Protein AF-A0AAE0SJN5-F1 (afdb_monomer_lite)

Radius of gyration: 16.37 Å; chains: 1; bounding box: 43×30×26 Å

Foldseek 3Di:
DDDDDPDPVVVQQVLLVLAPQSHDDDPVVVVVVVVCCVPPVPPDDPDDDDPRSRSVDDDDCPDPVVPPD

Organism: NCBI:txid2493646

Sequence (69 aa):
MAKTTDNPTDETEKGKNSQLLGRFGTTEECGLACLFLAADVTFCTRIDLNLTGGAELNYGVKNPAALSK

Secondary structure (DSSP, 8-state):
-----S-HHHHHHHHHHTSTTSS---HHHHHHHHHHH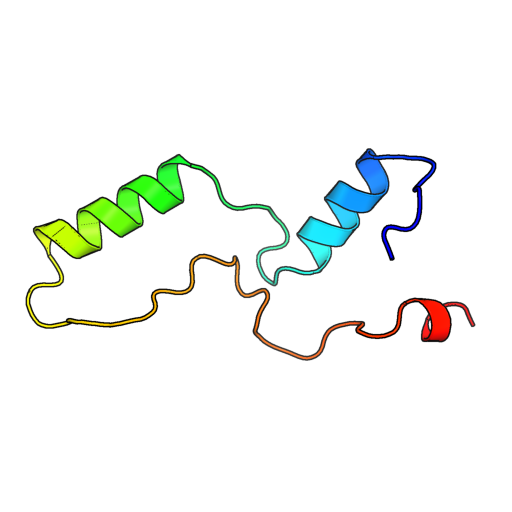HHT--S--S-----STTTTSS---S-GGGG--

pLDDT: mean 87.39, std 13.71, range [39.19, 98.12]

Structure (mmCIF, N/CA/C/O backbone):
data_AF-A0AAE0SJN5-F1
#
_entry.id   AF-A0AAE0SJN5-F1
#
loop_
_atom_site.group_PDB
_atom_site.id
_atom_site.type_symbol
_atom_site.label_atom_id
_atom_site.label_alt_id
_atom_site.label_comp_id
_atom_site.label_asym_id
_atom_site.label_entity_id
_atom_site.label_seq_id
_atom_site.pdbx_PDB_ins_code
_atom_site.Cartn_x
_atom_site.Cartn_y
_atom_site.Cartn_z
_atom_site.occupancy
_atom_site.B_iso_or_equiv
_atom_site.auth_seq_id
_atom_site.auth_comp_id
_atom_site.auth_asym_id
_atom_site.auth_atom_id
_atom_site.pdbx_PDB_model_num
ATOM 1 N N . MET A 1 1 ? 20.785 -5.030 -4.169 1.00 39.19 1 MET A N 1
ATOM 2 C CA . MET A 1 1 ? 21.875 -4.169 -3.669 1.00 39.19 1 MET A CA 1
ATOM 3 C C . MET A 1 1 ? 21.240 -3.071 -2.833 1.00 39.19 1 MET A C 1
ATOM 5 O O . MET A 1 1 ? 20.591 -2.207 -3.405 1.00 39.19 1 MET A O 1
ATOM 9 N N . ALA A 1 2 ? 21.327 -3.154 -1.505 1.00 44.25 2 ALA A N 1
ATOM 10 C CA . ALA A 1 2 ? 20.930 -2.049 -0.637 1.00 44.25 2 ALA A CA 1
ATOM 11 C C . ALA A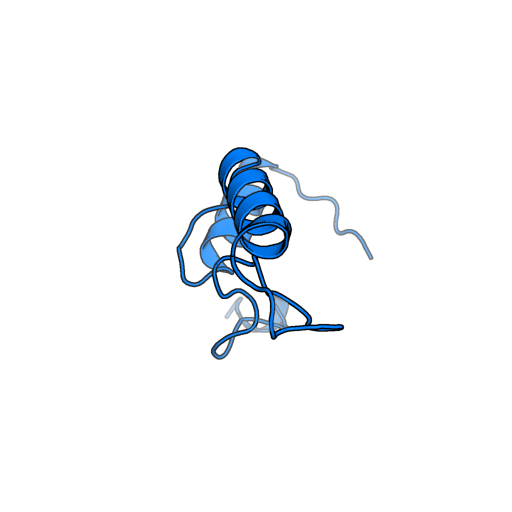 1 2 ? 22.074 -1.031 -0.660 1.00 44.25 2 ALA A C 1
ATOM 13 O O . ALA A 1 2 ? 23.190 -1.349 -0.256 1.00 44.25 2 ALA A O 1
ATOM 14 N N . LYS A 1 3 ? 21.828 0.149 -1.229 1.00 61.16 3 LYS A N 1
ATOM 15 C CA . LYS A 1 3 ? 22.768 1.263 -1.137 1.00 61.16 3 LYS A CA 1
ATOM 16 C C . LYS A 1 3 ? 22.649 1.803 0.287 1.00 61.16 3 LYS A C 1
ATOM 18 O O . LYS A 1 3 ? 21.553 2.173 0.687 1.00 61.16 3 LYS A O 1
ATOM 23 N N . THR A 1 4 ? 23.736 1.795 1.052 1.00 60.81 4 THR A N 1
ATOM 24 C CA . THR A 1 4 ? 23.779 2.461 2.358 1.00 60.81 4 THR A CA 1
ATOM 25 C C . THR A 1 4 ? 23.542 3.947 2.124 1.00 60.81 4 THR A C 1
ATOM 27 O O . THR A 1 4 ? 24.317 4.585 1.413 1.00 60.81 4 THR A O 1
ATOM 30 N N . THR A 1 5 ? 22.431 4.470 2.633 1.00 63.16 5 THR A N 1
ATOM 31 C CA . THR A 1 5 ? 22.094 5.890 2.540 1.00 63.16 5 THR A CA 1
ATOM 32 C C . THR A 1 5 ? 22.582 6.614 3.784 1.00 63.16 5 THR A C 1
ATOM 34 O O . THR A 1 5 ? 22.383 6.127 4.894 1.00 63.16 5 THR A O 1
ATOM 37 N N . ASP A 1 6 ? 23.175 7.792 3.604 1.00 72.31 6 ASP A N 1
ATOM 38 C CA . ASP A 1 6 ? 23.745 8.579 4.703 1.00 72.31 6 ASP A CA 1
ATOM 39 C C . ASP A 1 6 ? 22.676 9.239 5.599 1.00 72.31 6 ASP A C 1
ATOM 41 O O . ASP A 1 6 ? 22.979 9.614 6.730 1.00 72.31 6 ASP A O 1
ATOM 45 N N . ASN A 1 7 ? 21.422 9.362 5.126 1.00 79.88 7 ASN A N 1
ATOM 46 C CA . ASN A 1 7 ? 20.344 10.040 5.850 1.00 79.88 7 ASN A CA 1
ATOM 47 C C . ASN A 1 7 ? 18.956 9.359 5.682 1.00 79.88 7 ASN A C 1
ATOM 49 O O . ASN A 1 7 ? 18.405 9.345 4.578 1.00 79.88 7 ASN A O 1
ATOM 53 N N . PRO A 1 8 ? 18.353 8.801 6.752 1.00 82.00 8 PRO A N 1
ATOM 54 C CA . PRO A 1 8 ? 17.089 8.053 6.681 1.00 82.00 8 PRO A CA 1
ATOM 55 C C . PRO A 1 8 ? 15.845 8.913 6.396 1.00 82.00 8 PRO A C 1
ATOM 57 O O . PRO A 1 8 ? 14.844 8.402 5.881 1.00 82.00 8 PRO A O 1
ATOM 60 N N . THR A 1 9 ? 15.879 10.214 6.696 1.00 86.19 9 THR A N 1
ATOM 61 C CA . THR A 1 9 ? 14.754 11.121 6.405 1.00 86.19 9 THR A CA 1
ATOM 62 C C . THR A 1 9 ? 14.532 11.272 4.905 1.00 86.19 9 THR A C 1
ATOM 64 O O . THR A 1 9 ? 13.395 11.258 4.440 1.00 86.19 9 THR A O 1
ATOM 67 N N . ASP A 1 10 ? 15.616 11.333 4.135 1.00 85.94 10 ASP A N 1
ATOM 68 C CA . ASP A 1 10 ? 15.558 11.592 2.697 1.00 85.94 10 ASP A CA 1
ATOM 69 C C . ASP A 1 10 ? 14.969 10.396 1.940 1.00 85.94 10 ASP A C 1
ATOM 71 O O . ASP A 1 10 ? 14.246 10.562 0.960 1.00 85.94 10 ASP A O 1
ATOM 75 N N . GLU A 1 11 ? 15.217 9.178 2.423 1.00 87.06 11 GLU A N 1
ATOM 76 C CA . GLU A 1 11 ? 14.609 7.961 1.875 1.00 87.06 11 GLU A CA 1
ATOM 77 C C . GLU A 1 11 ? 13.116 7.864 2.200 1.00 87.06 11 GLU A C 1
ATOM 79 O O . GLU A 1 11 ? 12.325 7.419 1.366 1.00 87.06 11 GLU A O 1
ATOM 84 N N . THR A 1 12 ? 12.710 8.346 3.377 1.00 89.44 12 THR A N 1
ATOM 85 C CA . THR A 1 12 ? 11.293 8.420 3.758 1.00 89.44 12 THR A CA 1
ATOM 86 C C . THR A 1 12 ? 10.537 9.359 2.816 1.00 89.44 12 THR A C 1
ATOM 88 O O . THR A 1 12 ? 9.488 8.990 2.287 1.00 89.44 12 THR A O 1
ATOM 91 N N . GLU A 1 13 ? 11.088 10.540 2.534 1.00 90.62 13 GLU A N 1
ATOM 92 C CA . GLU A 1 13 ? 10.479 11.499 1.605 1.00 90.62 13 GLU A CA 1
ATOM 93 C C . GLU A 1 13 ? 10.470 10.988 0.158 1.00 90.62 13 GLU A C 1
ATOM 95 O O . GLU A 1 13 ? 9.461 11.113 -0.537 1.00 90.62 13 GLU A O 1
ATOM 100 N N . LYS A 1 14 ? 11.536 10.319 -0.299 1.00 88.75 14 LYS A N 1
ATOM 101 C CA . LYS A 1 14 ? 11.534 9.640 -1.610 1.00 88.75 14 LYS A CA 1
ATOM 102 C C . LYS A 1 14 ? 10.441 8.576 -1.705 1.00 88.75 14 LYS A C 1
ATOM 104 O O . LYS A 1 14 ? 9.774 8.478 -2.737 1.00 88.75 14 LYS A O 1
ATOM 109 N N . GLY A 1 15 ? 10.239 7.797 -0.643 1.00 88.88 15 GLY A N 1
ATOM 110 C CA . GLY A 1 15 ? 9.187 6.784 -0.581 1.00 88.88 15 GLY A CA 1
ATOM 111 C C . GLY A 1 15 ? 7.780 7.383 -0.635 1.00 88.88 15 GLY A C 1
ATOM 112 O O . GLY A 1 15 ? 6.928 6.865 -1.356 1.00 88.88 15 GLY A O 1
ATOM 113 N N . LYS A 1 16 ? 7.549 8.512 0.046 1.00 92.75 16 LYS A N 1
ATOM 114 C CA . LYS A 1 16 ? 6.290 9.270 -0.047 1.00 92.75 16 LYS A CA 1
ATOM 115 C C . LYS A 1 16 ? 6.053 9.810 -1.456 1.00 92.75 16 LYS A C 1
ATOM 117 O O . LYS A 1 16 ? 4.983 9.594 -2.009 1.00 92.75 16 LYS A O 1
ATOM 122 N N . ASN A 1 17 ? 7.068 10.433 -2.058 1.00 90.88 17 ASN A N 1
ATOM 123 C CA . ASN A 1 17 ? 6.998 11.001 -3.410 1.00 90.88 17 ASN A CA 1
ATOM 124 C C . ASN A 1 17 ? 6.821 9.945 -4.511 1.00 90.88 17 ASN A C 1
ATOM 126 O O . ASN A 1 17 ? 6.417 10.272 -5.623 1.00 90.88 17 ASN A O 1
ATOM 130 N N . SER A 1 18 ? 7.135 8.681 -4.218 1.00 90.88 18 SER A N 1
ATOM 131 C CA . SER A 1 18 ? 6.917 7.565 -5.143 1.00 90.88 18 SER A CA 1
ATOM 132 C C . SER A 1 18 ? 5.463 7.073 -5.162 1.00 90.88 18 SER A C 1
ATOM 134 O O . SER A 1 18 ? 5.105 6.289 -6.036 1.00 90.88 18 SER A O 1
ATOM 136 N N . GLN A 1 19 ? 4.631 7.510 -4.214 1.00 93.00 19 GLN A N 1
ATOM 137 C CA . GLN A 1 19 ? 3.199 7.210 -4.151 1.00 93.00 19 GLN A CA 1
ATOM 138 C C . GLN A 1 19 ? 2.415 8.411 -4.683 1.00 93.00 19 GLN A C 1
ATOM 140 O O . GLN A 1 19 ? 2.751 9.550 -4.360 1.00 93.00 19 GLN A O 1
ATOM 145 N N . LEU A 1 20 ? 1.334 8.194 -5.442 1.00 93.50 20 LEU A N 1
ATOM 146 C CA . LEU A 1 20 ? 0.520 9.319 -5.932 1.00 93.50 20 LEU A CA 1
ATOM 147 C C . LEU A 1 20 ? -0.120 10.115 -4.794 1.00 93.50 20 LEU A C 1
ATOM 149 O O . LEU A 1 20 ? -0.305 11.321 -4.923 1.00 93.50 20 LEU A O 1
ATOM 153 N N . LEU A 1 21 ? -0.443 9.456 -3.680 1.00 94.75 21 LEU A N 1
ATOM 154 C CA . LEU A 1 21 ? -0.990 10.131 -2.504 1.00 94.75 21 LEU A CA 1
ATOM 155 C C . LEU A 1 21 ? 0.046 10.966 -1.731 1.00 94.75 21 LEU A C 1
ATOM 157 O O . LEU A 1 21 ? -0.344 11.700 -0.826 1.00 94.75 21 LEU A O 1
ATOM 161 N N . GLY A 1 22 ? 1.346 10.863 -2.040 1.00 94.06 22 GLY A N 1
ATOM 162 C CA . GLY A 1 22 ? 2.393 11.673 -1.404 1.00 94.06 22 GLY A CA 1
ATOM 163 C C . GLY A 1 22 ? 2.624 11.377 0.084 1.00 94.06 22 GLY A C 1
ATOM 164 O O . GLY A 1 22 ? 3.243 12.173 0.789 1.00 94.06 22 GLY A O 1
ATOM 165 N N . ARG A 1 23 ? 2.118 10.252 0.599 1.00 95.31 23 ARG A N 1
ATOM 166 C CA . ARG A 1 23 ? 2.267 9.823 1.997 1.00 95.31 23 ARG A CA 1
ATOM 167 C C . ARG A 1 23 ? 2.316 8.307 2.092 1.00 95.31 23 ARG A C 1
ATOM 169 O O . ARG A 1 23 ? 1.864 7.630 1.182 1.00 95.31 23 ARG A O 1
ATOM 176 N N . PHE A 1 24 ? 2.785 7.788 3.224 1.00 95.81 24 P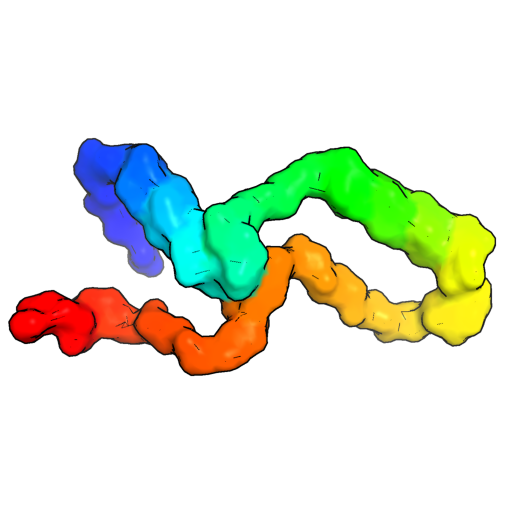HE A N 1
ATOM 177 C CA . PHE A 1 24 ? 2.599 6.377 3.554 1.00 95.81 24 PHE A CA 1
ATOM 178 C C . PHE A 1 24 ? 1.178 6.109 4.059 1.00 95.81 24 PHE A C 1
ATOM 180 O O . PHE A 1 24 ? 0.529 6.987 4.642 1.00 95.81 24 PHE A O 1
ATOM 187 N N . GLY A 1 25 ? 0.711 4.884 3.823 1.00 94.75 25 GLY A N 1
ATOM 188 C CA . GLY A 1 25 ? -0.495 4.366 4.455 1.00 94.75 25 GLY A CA 1
ATOM 189 C C . GLY A 1 25 ? -0.297 4.123 5.951 1.00 94.75 25 GLY A C 1
ATOM 190 O O . GLY A 1 25 ? 0.837 4.022 6.430 1.00 94.75 25 GLY A O 1
ATOM 191 N N . THR A 1 26 ? -1.402 4.022 6.683 1.00 96.69 26 THR A N 1
ATOM 192 C CA . THR A 1 26 ? -1.398 3.682 8.111 1.00 96.69 26 THR A CA 1
ATOM 193 C C . THR A 1 26 ? -1.933 2.273 8.360 1.00 96.69 26 THR A C 1
ATOM 195 O O . THR A 1 26 ? -2.598 1.664 7.518 1.00 96.69 26 THR A O 1
ATOM 198 N N . THR A 1 27 ? -1.644 1.730 9.541 1.00 97.19 27 THR A N 1
ATOM 199 C CA . THR A 1 27 ? -2.144 0.417 9.971 1.00 97.19 27 THR A CA 1
ATOM 200 C C . THR A 1 27 ? -3.665 0.376 10.069 1.00 97.19 27 THR A C 1
ATOM 202 O O . THR A 1 27 ? -4.277 -0.651 9.776 1.00 97.19 27 THR A O 1
ATOM 205 N N . GLU A 1 28 ? -4.282 1.495 10.437 1.00 98.06 28 GLU A N 1
ATOM 206 C CA . GLU A 1 28 ? -5.731 1.647 10.564 1.00 98.06 28 GLU A CA 1
ATOM 207 C C . GLU A 1 28 ? -6.412 1.542 9.197 1.00 98.06 28 GLU A C 1
ATOM 209 O O . GLU A 1 28 ? -7.437 0.875 9.077 1.00 98.06 28 GLU A O 1
ATOM 214 N N . GLU A 1 29 ? -5.820 2.131 8.153 1.00 97.81 29 GLU A N 1
ATOM 215 C CA . GLU A 1 29 ? -6.332 2.037 6.780 1.00 97.81 29 GLU A CA 1
ATOM 216 C C . GLU A 1 29 ? -6.335 0.584 6.287 1.00 97.81 29 GLU A C 1
ATOM 218 O O . GLU A 1 29 ? -7.336 0.112 5.744 1.00 97.81 29 GLU A O 1
ATOM 223 N N . CYS A 1 30 ? -5.257 -0.159 6.555 1.00 97.38 30 CYS A N 1
ATOM 224 C CA . CYS A 1 30 ? -5.193 -1.592 6.264 1.00 97.38 30 CYS A CA 1
ATOM 225 C C . CYS A 1 30 ? -6.234 -2.391 7.062 1.00 97.38 30 CYS A C 1
ATOM 227 O O . CYS A 1 30 ? -6.886 -3.281 6.514 1.00 97.38 30 CYS A O 1
ATOM 229 N N . GLY A 1 31 ? -6.421 -2.069 8.346 1.00 97.69 31 GLY A N 1
ATOM 230 C CA . GLY A 1 31 ? -7.418 -2.715 9.200 1.00 97.69 31 GLY A CA 1
ATOM 231 C C . GLY A 1 31 ? -8.847 -2.521 8.688 1.00 97.69 31 GLY A C 1
ATOM 232 O O . GLY A 1 31 ? -9.613 -3.483 8.621 1.00 97.69 31 GLY A O 1
ATOM 233 N N . LEU A 1 32 ? -9.190 -1.303 8.263 1.00 98.12 32 LEU A N 1
ATOM 234 C CA .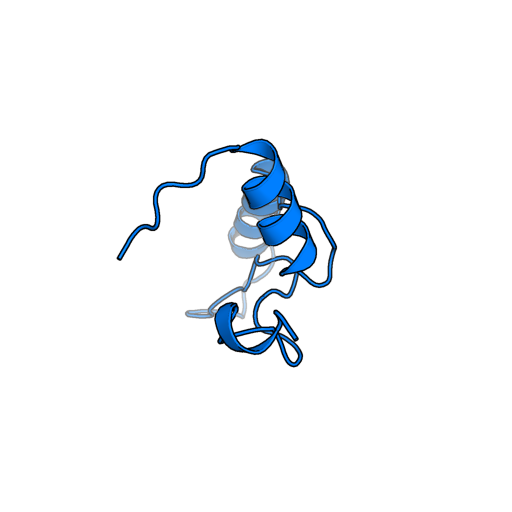 LEU A 1 32 ? -10.497 -0.990 7.683 1.00 98.12 32 LEU A CA 1
ATOM 235 C C . LEU A 1 32 ? -10.724 -1.709 6.352 1.00 98.12 32 LEU A C 1
ATOM 237 O O . LEU A 1 32 ? -11.812 -2.233 6.130 1.00 98.12 32 LEU A O 1
ATOM 241 N N . ALA A 1 33 ? -9.706 -1.794 5.494 1.00 96.88 33 ALA A N 1
ATOM 242 C CA . ALA A 1 33 ? -9.805 -2.537 4.242 1.00 96.88 33 ALA A CA 1
ATOM 243 C C . ALA A 1 33 ? -10.035 -4.041 4.479 1.00 96.88 33 ALA A C 1
ATOM 245 O O . ALA A 1 33 ? -10.885 -4.643 3.824 1.00 96.88 33 ALA A O 1
ATOM 246 N N . CYS A 1 34 ? -9.346 -4.639 5.456 1.00 96.81 34 CYS A N 1
ATOM 247 C CA . CYS A 1 34 ? -9.597 -6.020 5.874 1.00 96.81 34 CYS A CA 1
ATOM 248 C C . CYS A 1 34 ? -11.013 -6.211 6.431 1.00 96.81 34 CYS A C 1
ATOM 250 O O . CYS A 1 34 ? -11.674 -7.191 6.089 1.00 96.81 34 CYS A O 1
ATOM 252 N N . LEU A 1 35 ? -11.490 -5.284 7.268 1.00 97.31 35 LEU A N 1
ATOM 253 C CA . LEU A 1 35 ? -12.846 -5.345 7.813 1.00 97.31 35 LEU A CA 1
ATOM 254 C C . LEU A 1 35 ? -13.895 -5.258 6.700 1.00 97.31 35 LEU A C 1
ATOM 256 O O . LEU A 1 35 ? -14.819 -6.064 6.676 1.00 97.31 35 LEU A O 1
ATOM 260 N N . PHE A 1 36 ? -13.715 -4.336 5.755 1.00 96.44 36 PHE A N 1
ATOM 261 C CA . PHE A 1 36 ? -14.575 -4.193 4.584 1.00 96.44 36 PHE A CA 1
ATOM 262 C C . PHE A 1 36 ? -14.612 -5.480 3.749 1.00 96.44 36 PHE A C 1
ATOM 264 O O . PHE A 1 36 ? -15.694 -5.987 3.451 1.00 96.44 36 PHE A O 1
ATOM 271 N N . LEU A 1 37 ? -13.444 -6.058 3.439 1.00 96.06 37 LEU A N 1
ATOM 272 C CA . LEU A 1 37 ? -13.344 -7.330 2.716 1.00 96.06 37 LEU A CA 1
ATOM 273 C C . LEU A 1 37 ? -14.083 -8.470 3.428 1.00 96.06 37 LEU A C 1
ATOM 275 O O . LEU A 1 37 ? -14.703 -9.297 2.765 1.00 96.06 37 LEU A O 1
ATOM 279 N N . ALA A 1 38 ? -14.021 -8.520 4.759 1.00 95.25 38 ALA A N 1
ATOM 280 C CA . ALA A 1 38 ? -14.656 -9.572 5.546 1.00 95.25 38 ALA A CA 1
ATOM 281 C C . ALA A 1 38 ? -16.173 -9.379 5.722 1.00 95.25 38 ALA A C 1
ATOM 283 O O . ALA A 1 38 ? -16.905 -10.367 5.760 1.00 95.25 38 ALA A O 1
ATOM 284 N N . ALA A 1 39 ? -16.636 -8.136 5.872 1.00 97.06 39 ALA A N 1
ATOM 285 C CA . ALA A 1 39 ? -18.019 -7.832 6.235 1.00 97.06 39 ALA A CA 1
ATOM 286 C C . ALA A 1 39 ? -18.927 -7.602 5.020 1.00 97.06 39 ALA A C 1
ATOM 288 O O . ALA A 1 39 ? -20.029 -8.147 4.968 1.00 97.06 39 ALA A O 1
ATOM 289 N N . ASP A 1 40 ? -18.464 -6.822 4.041 1.00 95.69 40 ASP A N 1
ATOM 290 C CA . ASP A 1 40 ? -19.344 -6.241 3.020 1.00 95.69 40 ASP A CA 1
ATOM 291 C C . ASP A 1 40 ? -19.087 -6.807 1.618 1.00 95.69 40 ASP A C 1
ATOM 293 O O . ASP A 1 40 ? -20.003 -6.912 0.795 1.00 95.69 40 ASP A O 1
ATOM 297 N N . VAL A 1 41 ? -17.853 -7.223 1.324 1.00 94.31 41 VAL A N 1
ATOM 298 C CA . VAL A 1 41 ? -17.445 -7.662 -0.020 1.00 94.31 41 VAL A CA 1
ATOM 299 C C . VAL A 1 41 ? -17.764 -9.148 -0.253 1.00 94.31 41 VAL A C 1
ATOM 301 O O . VAL A 1 41 ? -16.901 -9.969 -0.545 1.00 94.31 41 VAL A O 1
ATOM 304 N N . THR A 1 42 ? -19.043 -9.511 -0.156 1.00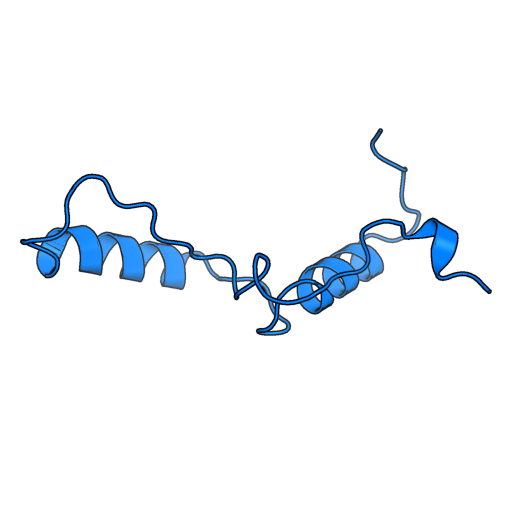 92.75 42 THR A N 1
ATOM 305 C CA . THR A 1 42 ? -19.513 -10.914 -0.214 1.00 92.75 42 THR A CA 1
ATOM 306 C C . THR A 1 42 ? -19.404 -11.583 -1.591 1.00 92.75 42 THR A C 1
ATOM 308 O O . THR A 1 42 ? -19.434 -12.809 -1.683 1.00 92.75 42 THR A O 1
ATOM 311 N N . PHE A 1 43 ? -19.268 -10.804 -2.669 1.00 95.81 43 PHE A N 1
ATOM 312 C CA . PHE A 1 43 ? -19.178 -11.316 -4.044 1.00 95.81 43 PHE A CA 1
ATOM 313 C C . PHE A 1 4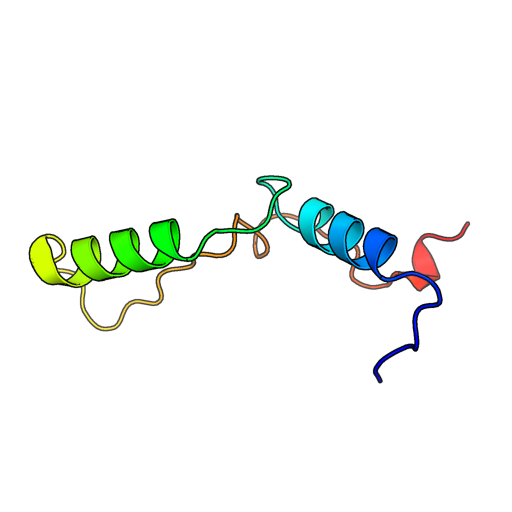3 ? -17.742 -11.379 -4.589 1.00 95.81 43 PHE A C 1
ATOM 315 O O . PHE A 1 43 ? -17.482 -12.116 -5.541 1.00 95.81 43 PHE A O 1
ATOM 322 N N . CYS A 1 44 ? -16.795 -10.632 -4.010 1.00 93.50 44 CYS A N 1
ATOM 323 C CA . CYS A 1 44 ? -15.412 -10.659 -4.483 1.00 93.50 44 CYS A CA 1
ATOM 324 C C . CYS A 1 44 ? -14.628 -11.721 -3.720 1.00 93.50 44 CYS A C 1
ATOM 326 O O . CYS A 1 44 ? -14.505 -11.685 -2.501 1.00 93.50 44 CYS A O 1
ATOM 328 N N . THR A 1 45 ? -14.045 -12.657 -4.455 1.00 94.56 45 THR A N 1
ATOM 329 C CA . THR A 1 45 ? -13.208 -13.723 -3.905 1.00 94.56 45 THR A CA 1
ATOM 330 C C . THR A 1 45 ? -11.905 -13.752 -4.688 1.00 94.56 45 THR A C 1
ATOM 332 O O . THR A 1 45 ? -11.899 -13.467 -5.887 1.00 94.56 45 THR A O 1
ATOM 335 N N . ARG A 1 46 ? -10.797 -14.089 -4.009 1.00 94.06 46 ARG A N 1
ATOM 336 C CA . ARG A 1 46 ? -9.472 -14.243 -4.635 1.00 94.06 46 ARG A CA 1
ATOM 337 C C . ARG A 1 46 ? -9.058 -13.006 -5.453 1.00 94.06 46 ARG A C 1
ATOM 339 O O . ARG A 1 46 ? -8.542 -13.123 -6.563 1.00 94.06 46 ARG A O 1
ATOM 346 N N . ILE A 1 47 ? -9.303 -11.825 -4.898 1.00 96.19 47 ILE A N 1
ATOM 347 C CA . ILE A 1 47 ? -8.852 -10.562 -5.479 1.00 96.19 47 ILE A CA 1
ATOM 348 C C . ILE A 1 47 ? -7.543 -10.117 -4.832 1.00 96.19 47 ILE A C 1
ATOM 350 O O . ILE A 1 47 ? -7.274 -10.454 -3.679 1.00 96.19 47 ILE A O 1
ATOM 354 N N . ASP A 1 48 ? -6.759 -9.346 -5.578 1.00 95.12 48 ASP A N 1
ATOM 355 C CA . ASP A 1 48 ? -5.671 -8.547 -5.025 1.00 95.12 48 ASP A CA 1
ATOM 356 C C . ASP A 1 48 ? -6.192 -7.120 -4.820 1.00 95.12 48 ASP A C 1
ATOM 358 O O . ASP A 1 48 ? -6.648 -6.480 -5.773 1.00 95.12 48 ASP A O 1
ATOM 362 N N . LEU A 1 49 ? -6.215 -6.663 -3.568 1.00 94.94 49 LEU A N 1
ATOM 363 C CA . LEU A 1 49 ? -6.652 -5.316 -3.211 1.00 94.94 49 LEU A CA 1
ATOM 364 C C . LEU A 1 49 ? -5.417 -4.459 -2.936 1.00 94.94 49 LEU A C 1
ATOM 366 O O . LEU A 1 49 ? -4.850 -4.496 -1.843 1.00 94.94 49 LEU A O 1
ATOM 370 N N . ASN A 1 50 ? -5.031 -3.650 -3.920 1.00 95.19 50 ASN A N 1
ATOM 371 C CA . ASN A 1 50 ? -3.885 -2.756 -3.801 1.00 95.19 50 ASN A CA 1
ATOM 372 C C . ASN A 1 50 ? -4.146 -1.642 -2.773 1.00 95.19 50 ASN A C 1
ATOM 374 O O . ASN A 1 50 ? -4.917 -0.714 -3.019 1.00 95.19 50 ASN A O 1
ATOM 378 N N . LEU A 1 51 ? -3.439 -1.695 -1.641 1.00 95.56 51 LEU A N 1
ATOM 379 C CA . LEU A 1 51 ? -3.405 -0.652 -0.605 1.00 95.56 51 LEU A CA 1
ATOM 380 C C . LEU A 1 51 ? -2.039 0.045 -0.594 1.00 95.56 51 LEU A C 1
ATOM 382 O O . LEU A 1 51 ? -1.279 -0.013 0.368 1.00 95.56 51 LEU A O 1
ATOM 386 N N . THR A 1 52 ? -1.692 0.658 -1.719 1.00 94.75 52 THR A N 1
ATOM 387 C CA . THR A 1 52 ? -0.318 1.089 -2.043 1.00 94.75 52 THR A CA 1
ATOM 388 C C . THR A 1 52 ? -0.144 2.607 -2.108 1.00 94.75 52 THR A C 1
ATOM 390 O O . THR A 1 52 ? 0.933 3.087 -2.456 1.00 94.75 52 THR A O 1
ATOM 393 N N . GLY A 1 53 ? -1.215 3.378 -1.889 1.00 93.81 53 GLY A N 1
ATOM 394 C CA . GLY A 1 53 ? -1.224 4.817 -2.171 1.00 93.81 53 GLY A CA 1
ATOM 395 C C . GLY A 1 53 ? -1.040 5.158 -3.658 1.00 93.81 53 GLY A C 1
ATOM 396 O O . GLY A 1 53 ? -0.646 6.279 -3.993 1.00 93.81 53 GLY A O 1
ATOM 397 N N . GLY A 1 54 ? -1.301 4.191 -4.547 1.00 94.56 54 GLY A N 1
ATOM 398 C CA . GLY A 1 54 ? -1.170 4.321 -5.996 1.00 94.56 54 GLY A CA 1
ATOM 399 C C . GLY A 1 54 ? 0.253 4.134 -6.524 1.00 94.56 54 GLY A C 1
ATOM 400 O O . GLY A 1 54 ? 0.519 4.524 -7.653 1.00 94.56 54 GLY A O 1
ATOM 401 N N . ALA A 1 55 ? 1.184 3.570 -5.750 1.00 93.81 55 ALA A N 1
ATOM 402 C CA . ALA A 1 55 ? 2.587 3.398 -6.159 1.00 93.81 55 ALA A CA 1
ATOM 403 C C . ALA A 1 55 ? 2.797 2.654 -7.501 1.00 93.81 55 ALA A C 1
ATOM 405 O O . ALA A 1 55 ? 3.849 2.772 -8.133 1.00 93.81 55 ALA A O 1
ATOM 406 N N . GLU A 1 56 ? 1.822 1.852 -7.920 1.00 93.19 56 GLU A N 1
ATOM 407 C CA . GLU A 1 56 ? 1.816 1.089 -9.165 1.00 93.19 56 GLU A CA 1
ATOM 408 C C . GLU A 1 56 ? 1.382 1.901 -10.394 1.00 93.19 56 GLU A C 1
ATOM 410 O O . GLU A 1 56 ? 1.581 1.448 -11.522 1.00 93.19 56 GLU A O 1
ATOM 415 N N . LEU A 1 57 ? 0.776 3.073 -10.195 1.00 93.06 57 LEU A N 1
ATOM 416 C CA . LEU A 1 57 ? 0.211 3.885 -11.266 1.00 93.06 57 LEU A CA 1
ATOM 417 C C . LEU A 1 57 ? 1.223 4.917 -11.782 1.00 93.06 57 LEU A C 1
ATOM 419 O O . LEU A 1 57 ? 2.096 5.391 -11.058 1.00 93.06 57 LEU A O 1
ATOM 423 N N . ASN A 1 58 ? 1.025 5.330 -13.038 1.00 90.81 58 ASN A N 1
ATOM 424 C CA . ASN A 1 58 ? 1.833 6.330 -13.743 1.00 90.81 58 ASN A CA 1
ATOM 425 C C . ASN A 1 58 ? 3.312 5.921 -13.956 1.00 90.81 58 ASN A C 1
ATOM 427 O O . ASN A 1 58 ? 3.790 4.872 -13.520 1.00 90.81 58 ASN A O 1
ATOM 431 N N . TYR A 1 59 ? 4.053 6.746 -14.692 1.00 90.75 59 TYR A N 1
ATOM 432 C CA . TYR A 1 59 ? 5.495 6.605 -14.837 1.00 90.75 59 TYR A CA 1
ATOM 433 C C . TYR A 1 59 ? 6.209 7.095 -13.576 1.00 90.75 59 TYR A C 1
ATOM 435 O O . TYR A 1 59 ? 5.913 8.163 -13.049 1.00 90.75 59 TYR A O 1
ATOM 443 N N . GLY A 1 60 ? 7.199 6.325 -13.127 1.00 88.00 60 GLY A N 1
ATOM 444 C CA . GLY A 1 60 ? 8.070 6.688 -12.010 1.00 88.00 60 GLY A CA 1
ATOM 445 C C . GLY A 1 60 ? 9.543 6.591 -12.392 1.00 88.00 60 GLY A C 1
ATOM 446 O O . GLY A 1 60 ? 9.903 5.922 -13.363 1.00 88.00 60 GLY A O 1
ATOM 447 N N . VAL A 1 61 ? 10.416 7.219 -11.607 1.00 87.88 61 VAL A N 1
ATOM 448 C CA . VAL A 1 61 ? 11.870 7.152 -11.812 1.00 87.88 61 VAL A CA 1
ATOM 449 C C . VAL A 1 61 ? 12.374 5.763 -11.420 1.00 87.88 61 VAL A C 1
ATOM 451 O O . VAL A 1 61 ? 12.533 5.457 -10.243 1.00 87.88 61 VAL A O 1
ATOM 454 N N . LYS A 1 62 ? 12.617 4.899 -12.411 1.00 87.19 62 LYS A N 1
ATOM 455 C CA . LYS A 1 62 ? 13.115 3.527 -12.178 1.00 87.19 62 LYS A CA 1
ATOM 456 C C . LYS A 1 62 ? 14.640 3.418 -12.233 1.00 87.19 62 LYS A C 1
ATOM 458 O O . LYS A 1 62 ? 15.203 2.473 -11.692 1.00 87.19 62 LYS A O 1
ATOM 463 N N . ASN A 1 63 ? 15.307 4.397 -12.850 1.00 85.94 63 ASN A N 1
ATOM 464 C CA . ASN A 1 63 ? 16.761 4.521 -12.842 1.00 85.94 63 ASN A CA 1
ATOM 465 C C . ASN A 1 63 ? 17.183 5.839 -12.165 1.00 85.94 63 ASN A C 1
ATOM 467 O O . ASN A 1 63 ? 17.274 6.864 -12.845 1.00 85.94 63 ASN A O 1
ATOM 471 N N . PRO A 1 64 ? 17.463 5.840 -10.850 1.00 72.25 64 PRO A N 1
ATOM 472 C CA . PRO A 1 64 ? 17.841 7.056 -10.131 1.00 72.25 64 PRO A CA 1
ATOM 473 C C . PRO A 1 64 ? 19.166 7.665 -10.621 1.00 72.25 64 PRO A C 1
ATOM 475 O O . PRO A 1 64 ? 19.358 8.869 -10.494 1.00 72.25 64 PRO A O 1
ATOM 478 N N . ALA A 1 65 ? 20.059 6.876 -11.234 1.00 76.25 65 ALA A N 1
ATOM 479 C CA . ALA A 1 65 ? 21.317 7.378 -11.794 1.00 76.25 65 ALA A CA 1
ATOM 480 C C . ALA A 1 65 ? 21.133 8.168 -13.105 1.00 76.25 65 ALA A C 1
ATOM 482 O O . ALA A 1 65 ? 22.005 8.943 -13.482 1.00 76.25 65 ALA A O 1
ATOM 483 N N . ALA A 1 66 ? 20.006 7.997 -13.805 1.00 66.06 66 ALA A N 1
ATOM 484 C CA . ALA A 1 66 ? 19.720 8.741 -15.034 1.00 66.06 66 ALA A CA 1
ATOM 485 C C . ALA A 1 66 ? 19.170 10.155 -14.776 1.00 66.06 66 ALA A C 1
ATOM 487 O O . ALA A 1 66 ? 19.109 10.952 -15.709 1.00 66.06 66 ALA A O 1
ATOM 488 N N . LEU A 1 67 ? 18.770 10.461 -13.535 1.00 63.50 67 LEU A N 1
ATOM 489 C CA . LEU A 1 67 ? 18.141 11.730 -13.160 1.00 63.50 67 LEU A CA 1
ATOM 490 C C . LEU A 1 67 ? 19.148 12.806 -12.700 1.00 63.50 67 LEU A C 1
ATOM 492 O O . LEU A 1 67 ? 18.744 13.935 -12.461 1.00 63.50 67 LEU A O 1
ATOM 496 N N . SER A 1 68 ? 20.439 12.476 -12.553 1.00 59.94 68 SER A N 1
ATOM 497 C CA . SER A 1 68 ? 21.472 13.380 -12.017 1.00 59.94 68 SER A CA 1
ATOM 498 C C . SER A 1 68 ? 22.235 14.170 -13.096 1.00 59.94 68 SER A C 1
ATOM 500 O O . SER A 1 68 ? 23.464 14.256 -13.032 1.00 59.94 68 SER A O 1
ATOM 502 N N . LYS A 1 69 ? 21.542 14.694 -14.111 1.00 46.56 69 LYS A N 1
ATOM 503 C CA . LYS A 1 69 ? 22.135 15.605 -15.105 1.00 46.56 69 LYS A CA 1
ATOM 504 C C . LYS A 1 69 ? 21.757 17.049 -14.827 1.00 46.56 69 LYS A C 1
ATOM 506 O O . LYS A 1 69 ? 20.581 17.271 -14.475 1.00 46.56 69 LYS A O 1
#